Protein AF-A0A1W9VIB9-F1 (afdb_monomer)

pLDDT: mean 82.45, std 10.46, range [34.62, 96.75]

Sequence (176 aa):
MSKVLTKVLDSNDPYEPTESPFGKCRIILFGSSFLGESAIKFFNFLSKDIDVHHFILTPSKIYAGEEEVKPLSILNNFSGLINGFTAISRENDFQKTRESFFTEIKGNTLLSSIQRGIRDNSFTDDKNPELQSFSFTDNSLKICRVTGGWREIEVLKDKILALLDGDPTLKLTDGS

Nearest PDB structures (foldseek):
  8b1u-assembly1_C  TM=7.762E-01  e=6.982E-04  Escherichia coli
  7mr4-assembly1_C  TM=7.069E-01  e=5.898E-03  Escherichia coli K-12
  7m7g-assembly1_B  TM=3.111E-01  e=5.713E+00  Saccharopolyspora erythraea
  7m7h-assembly1_B  TM=3.122E-01  e=5.713E+00  Saccharopolyspora erythraea

Secondary structure (DSSP, 8-state):
--HHHHHHHHH-----TTTSTT-S-EEEEES-S---HHHHHHHHHHTTTSEEEEE---SSGGGSSSS--PPPHHHHHH-HHHHHHHHHHHHTT--SS---------SSSHHHHHHHHHHTT-----S--------TT--SS-----SSHHHHHHHHHHHHHHHHHH-TT--GGGG-

Mean predicted aligned error: 9.16 Å

Solvent-accessible surface area (backbone atoms only — not comparable to full-atom values): 11306 Å² total; per-residue (Å²): 133,59,74,65,57,53,52,56,66,71,61,72,70,79,72,54,42,89,80,40,95,71,37,84,55,72,48,78,47,72,72,53,53,62,60,59,67,71,54,50,53,50,52,50,60,46,45,77,68,33,54,66,47,77,48,68,69,68,78,32,58,62,70,67,55,92,60,94,62,83,60,38,60,71,48,55,76,72,36,64,58,49,52,53,31,53,52,50,48,58,78,62,67,69,59,95,76,82,86,79,88,79,82,84,78,70,76,89,40,69,44,35,50,52,52,45,31,49,28,68,60,62,47,67,89,61,96,73,66,82,78,80,85,68,64,92,81,58,73,75,65,82,91,84,86,69,79,54,72,69,51,42,52,54,54,50,50,56,51,51,51,54,49,45,75,71,34,87,85,62,55,90,69,77,81,111

Structure (mmCIF, N/CA/C/O backbone):
data_AF-A0A1W9VIB9-F1
#
_entry.id   AF-A0A1W9VIB9-F1
#
loop_
_atom_site.group_PDB
_atom_site.id
_atom_site.type_symbol
_atom_site.label_atom_id
_atom_site.label_alt_id
_atom_site.label_comp_id
_atom_site.label_asym_id
_atom_site.label_entity_id
_atom_site.label_seq_id
_atom_site.pdbx_PDB_ins_code
_atom_site.Cartn_x
_atom_site.Cartn_y
_atom_site.Cartn_z
_atom_site.occupancy
_atom_site.B_iso_or_equiv
_atom_site.auth_seq_id
_atom_site.auth_comp_id
_atom_site.auth_asym_id
_atom_site.auth_atom_id
_atom_site.pdbx_PDB_model_num
ATOM 1 N N . MET A 1 1 ? -15.598 21.422 15.334 1.00 52.88 1 MET A N 1
ATOM 2 C CA . MET A 1 1 ? -16.243 20.203 15.874 1.00 52.88 1 MET A CA 1
ATOM 3 C C . MET A 1 1 ? -17.643 20.087 15.276 1.00 52.88 1 MET A C 1
ATOM 5 O O . MET A 1 1 ? -18.314 21.108 15.179 1.00 52.88 1 MET A O 1
ATOM 9 N N . SER A 1 2 ? -18.058 18.911 14.790 1.00 68.69 2 SER A N 1
ATOM 10 C CA . SER A 1 2 ? -19.385 18.728 14.169 1.00 68.69 2 SER A CA 1
ATOM 11 C C . SER A 1 2 ? -20.498 18.807 15.222 1.00 68.69 2 SER A C 1
ATOM 13 O O . SER A 1 2 ? -20.405 18.135 16.244 1.00 68.69 2 SER A O 1
ATOM 15 N N . LYS A 1 3 ? -21.571 19.570 14.955 1.00 74.00 3 LYS A N 1
ATOM 16 C CA . LYS A 1 3 ? -22.745 19.689 15.851 1.00 74.00 3 LYS A CA 1
ATOM 17 C C . LYS A 1 3 ? -23.412 18.340 16.146 1.00 74.00 3 LYS A C 1
ATOM 19 O O . LYS A 1 3 ? -24.036 18.186 17.189 1.00 74.00 3 LYS A O 1
ATOM 24 N N . VAL A 1 4 ? -23.292 17.385 15.222 1.00 70.25 4 VAL A N 1
ATOM 25 C CA . VAL A 1 4 ? -23.827 16.026 15.382 1.00 70.25 4 VAL A CA 1
ATOM 26 C C . VAL A 1 4 ? -23.012 15.251 16.413 1.00 70.25 4 VAL A C 1
ATOM 28 O O . VAL A 1 4 ? -23.596 14.677 17.320 1.00 70.25 4 VAL A O 1
ATOM 31 N N . LEU A 1 5 ? -21.676 15.307 16.331 1.00 62.78 5 LEU A N 1
ATOM 32 C CA . LEU A 1 5 ? -20.790 14.654 17.302 1.00 62.78 5 LEU A CA 1
ATOM 33 C C . LEU A 1 5 ? -21.048 15.159 18.719 1.00 62.78 5 LEU A C 1
ATOM 35 O O . LEU A 1 5 ? -21.144 14.355 19.632 1.00 62.78 5 LEU A O 1
ATOM 39 N N . THR A 1 6 ? -21.176 16.476 18.893 1.00 72.06 6 THR A N 1
ATOM 40 C CA . THR A 1 6 ? -21.426 17.072 20.211 1.00 72.06 6 THR A CA 1
ATOM 41 C C . THR A 1 6 ? -22.740 16.565 20.796 1.00 72.06 6 THR A C 1
ATOM 43 O O . THR A 1 6 ? -22.744 16.041 21.897 1.00 72.06 6 THR A O 1
ATOM 46 N N . LYS A 1 7 ? -23.832 16.588 20.020 1.00 76.31 7 LYS A N 1
ATOM 47 C CA . LYS A 1 7 ? -25.128 16.063 20.477 1.00 76.31 7 LYS A CA 1
ATOM 48 C C . LYS A 1 7 ? -25.093 14.577 20.834 1.00 76.31 7 LYS A C 1
ATOM 50 O O . LYS A 1 7 ? -25.727 14.179 21.801 1.00 76.31 7 LYS A O 1
ATOM 55 N N . VAL A 1 8 ? -24.384 13.771 20.047 1.00 68.62 8 VAL A N 1
ATOM 56 C CA . VAL A 1 8 ? -24.249 12.331 20.298 1.00 68.62 8 VAL A CA 1
ATOM 57 C C . VAL A 1 8 ? -23.455 12.088 21.585 1.00 68.62 8 VAL A C 1
ATOM 59 O O . VAL A 1 8 ? -23.911 11.341 22.445 1.00 68.62 8 VAL A O 1
ATOM 62 N N . LEU A 1 9 ? -22.325 12.779 21.761 1.00 68.38 9 LEU A N 1
ATOM 63 C CA . LEU A 1 9 ? -21.511 12.692 22.977 1.00 68.38 9 LEU A CA 1
ATOM 64 C C . LEU A 1 9 ? -22.265 13.176 24.225 1.00 68.38 9 LEU A C 1
ATOM 66 O O . LEU A 1 9 ? -22.115 12.572 25.282 1.00 68.38 9 LEU A O 1
ATOM 70 N N . ASP A 1 10 ? -23.085 14.221 24.095 1.00 79.19 10 ASP A N 1
ATOM 71 C CA . ASP A 1 10 ? -23.865 14.790 25.200 1.00 79.19 10 ASP A CA 1
ATOM 72 C C . ASP A 1 10 ? -25.063 13.912 25.599 1.00 79.19 10 ASP A C 1
ATOM 74 O O . ASP A 1 10 ? -25.479 13.942 26.754 1.00 79.19 10 ASP A O 1
ATOM 78 N N . SER A 1 11 ? -25.633 13.150 24.656 1.00 77.38 11 SER A N 1
ATOM 79 C CA . SER A 1 11 ? -26.817 12.317 24.920 1.00 77.38 11 SER A CA 1
ATOM 80 C C . SER A 1 11 ? -26.521 11.142 25.849 1.00 77.38 11 SER A C 1
ATOM 82 O O . SER A 1 11 ? -27.324 10.839 26.722 1.00 77.38 11 SER A O 1
ATOM 84 N N . ASN A 1 12 ? -25.352 10.507 25.695 1.00 68.50 12 ASN A N 1
ATOM 85 C CA . ASN A 1 12 ? -24.957 9.296 26.421 1.00 68.50 12 ASN A CA 1
ATOM 86 C C . ASN A 1 12 ? -26.012 8.162 26.399 1.00 68.50 12 ASN A C 1
ATOM 88 O O . ASN A 1 12 ? -25.977 7.273 27.250 1.00 68.50 12 ASN A O 1
ATOM 92 N N . ASP A 1 13 ? -26.935 8.197 25.435 1.00 74.56 13 ASP A N 1
ATOM 93 C CA . ASP A 1 13 ? -27.983 7.198 25.267 1.00 74.56 13 ASP A CA 1
ATOM 94 C C . ASP A 1 13 ? -27.379 5.942 24.612 1.00 74.56 13 ASP A C 1
ATOM 96 O O . ASP A 1 13 ? -26.742 6.062 23.558 1.00 74.56 13 ASP A O 1
ATOM 100 N N . PRO A 1 14 ? -27.548 4.743 25.200 1.00 68.88 14 PRO A N 1
ATOM 101 C CA . PRO A 1 14 ? -27.085 3.507 24.583 1.00 68.88 14 PRO A CA 1
ATOM 102 C C . PRO A 1 14 ? -27.909 3.199 23.329 1.00 68.88 14 PRO A C 1
ATOM 104 O O . PRO A 1 14 ? -29.126 3.397 23.294 1.00 68.88 14 PRO A O 1
ATOM 107 N N . TYR A 1 15 ? -27.258 2.689 22.286 1.00 70.69 15 TYR A N 1
ATOM 108 C CA . TYR A 1 15 ? -27.976 2.229 21.100 1.00 70.69 15 TYR A CA 1
ATOM 109 C C . TYR A 1 15 ? -28.659 0.878 21.362 1.00 70.69 15 TYR A C 1
ATOM 111 O O . TYR A 1 15 ? -27.992 -0.145 21.491 1.00 70.69 15 TYR A O 1
ATOM 119 N N . GLU A 1 16 ? -29.995 0.869 21.375 1.00 77.00 16 GLU A N 1
ATOM 120 C CA . GLU A 1 16 ? -30.813 -0.345 21.500 1.00 77.00 16 GLU A CA 1
ATOM 121 C C . GLU A 1 16 ? -31.208 -0.896 20.112 1.00 77.00 16 GLU A C 1
ATOM 123 O O . GLU A 1 16 ? -32.056 -0.315 19.418 1.00 77.00 16 GLU A O 1
ATOM 128 N N . PRO A 1 17 ? -30.643 -2.038 19.661 1.00 71.00 17 PRO A N 1
ATOM 129 C CA . PRO A 1 17 ? -30.867 -2.553 18.307 1.00 71.00 17 PRO A CA 1
ATOM 130 C C . PRO A 1 17 ? -32.325 -2.927 18.021 1.00 71.00 17 PRO A C 1
ATOM 132 O O . PRO A 1 17 ? -32.736 -2.959 16.866 1.00 71.00 17 PRO A O 1
ATOM 135 N N . THR A 1 18 ? -33.101 -3.248 19.058 1.00 75.75 18 THR A N 1
ATOM 136 C CA . THR A 1 18 ? -34.519 -3.626 18.955 1.00 75.75 18 THR A CA 1
ATOM 137 C C . THR A 1 18 ? -35.442 -2.438 18.713 1.00 75.75 18 THR A C 1
ATOM 139 O O . THR A 1 18 ? -36.528 -2.622 18.171 1.00 75.75 18 THR A O 1
ATOM 142 N N . GLU A 1 19 ? -35.020 -1.235 19.101 1.00 75.94 19 GLU A N 1
ATOM 143 C CA . GLU A 1 19 ? -35.792 0.004 18.944 1.00 75.94 19 GLU A CA 1
ATOM 144 C C . GLU A 1 19 ? -35.330 0.814 17.725 1.00 75.94 19 GLU A C 1
ATOM 146 O O . GLU A 1 19 ? -36.039 1.693 17.232 1.00 75.94 19 GLU A O 1
ATOM 151 N N . SER A 1 20 ? -34.147 0.494 17.194 1.00 72.12 20 SER A N 1
ATOM 152 C CA . SER A 1 20 ? -33.621 1.126 15.995 1.00 72.12 20 SER A CA 1
ATOM 153 C C . SER A 1 20 ? -34.299 0.599 14.723 1.00 72.12 20 SER A C 1
ATOM 155 O O . SER A 1 20 ? -34.329 -0.614 14.502 1.00 72.12 20 SER A O 1
ATOM 157 N N . PRO A 1 21 ? -34.716 1.477 13.788 1.00 70.38 21 PRO A N 1
ATOM 158 C CA . PRO A 1 21 ? -35.198 1.049 12.471 1.00 70.38 21 PRO A CA 1
ATOM 159 C C . PRO A 1 21 ? -34.118 0.334 11.639 1.00 70.38 21 PRO A C 1
ATOM 161 O O . PRO A 1 21 ? -34.435 -0.283 10.625 1.00 70.38 21 PRO A O 1
ATOM 164 N N . PHE A 1 22 ? -32.848 0.416 12.052 1.00 65.69 22 PHE A N 1
ATOM 165 C CA . PHE A 1 22 ? -31.713 -0.214 11.380 1.00 65.69 22 PHE A CA 1
ATOM 166 C C . PHE A 1 22 ? -31.323 -1.580 11.973 1.00 65.69 22 PHE A C 1
ATOM 168 O O . PHE A 1 22 ? -30.481 -2.265 11.394 1.00 65.69 22 PHE A O 1
ATOM 175 N N . GLY A 1 23 ? -31.936 -2.011 13.083 1.00 74.31 23 GLY A N 1
ATOM 176 C CA . GLY A 1 23 ? -31.645 -3.305 13.705 1.00 74.31 23 GLY A CA 1
ATOM 177 C C . GLY A 1 23 ? -30.193 -3.444 14.182 1.00 74.31 23 GLY A C 1
ATOM 178 O O . GLY A 1 23 ? -29.566 -2.487 14.618 1.00 74.31 23 GLY A O 1
ATOM 179 N N . LYS A 1 24 ? -29.611 -4.648 14.092 1.00 76.81 24 LYS A N 1
ATOM 180 C CA . LYS A 1 24 ? -28.169 -4.832 14.332 1.00 76.81 24 LYS A CA 1
ATOM 181 C C . LYS A 1 24 ? -27.371 -4.214 13.183 1.00 76.81 24 LYS A C 1
ATOM 183 O O . L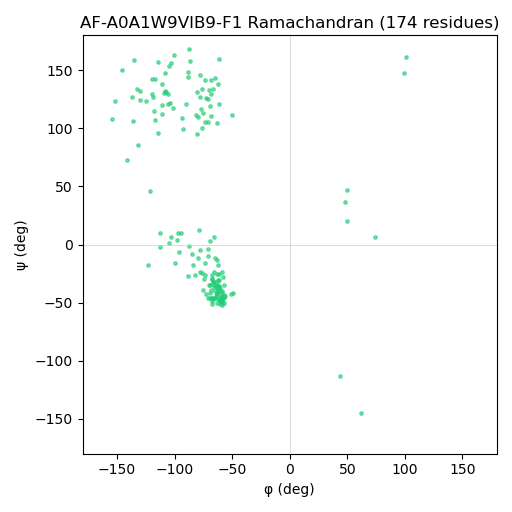YS A 1 24 ? -27.297 -4.791 12.099 1.00 76.81 24 LYS A O 1
ATOM 188 N N . CYS A 1 25 ? -26.755 -3.066 13.437 1.00 81.38 25 CYS A N 1
ATOM 189 C CA . CYS A 1 25 ? -25.903 -2.379 12.476 1.00 81.38 25 CYS A CA 1
ATOM 190 C C . CYS A 1 25 ? -24.446 -2.871 12.570 1.00 81.38 25 CYS A C 1
ATOM 192 O O . CYS A 1 25 ? -23.948 -3.167 13.657 1.00 81.38 25 CYS A O 1
ATOM 194 N N . ARG A 1 26 ? -23.759 -2.942 11.425 1.00 88.25 26 ARG A N 1
ATOM 195 C CA . ARG A 1 26 ? -22.307 -3.141 11.327 1.00 88.25 26 ARG A CA 1
ATOM 196 C C . ARG A 1 26 ? -21.741 -2.091 10.385 1.00 88.25 26 ARG A C 1
ATOM 198 O O . ARG A 1 26 ? -22.245 -1.923 9.276 1.00 88.25 26 ARG A O 1
ATOM 205 N N . ILE A 1 27 ? -20.669 -1.431 10.800 1.00 88.94 27 ILE A N 1
ATOM 206 C CA . ILE A 1 27 ? -19.947 -0.456 9.984 1.00 88.94 27 ILE A CA 1
ATOM 207 C C . ILE A 1 27 ? -18.626 -1.081 9.555 1.00 88.94 27 ILE A C 1
ATOM 209 O O . ILE A 1 27 ? -17.894 -1.619 10.381 1.00 88.94 27 ILE A O 1
ATOM 213 N N . ILE A 1 28 ? -18.317 -1.004 8.261 1.00 89.94 28 ILE A N 1
ATOM 214 C CA . ILE A 1 28 ? -17.041 -1.467 7.720 1.00 89.94 28 ILE A CA 1
ATOM 215 C C . ILE A 1 28 ? -16.374 -0.322 6.962 1.00 89.94 28 ILE A C 1
ATOM 217 O O . ILE A 1 28 ? -16.950 0.233 6.028 1.00 89.94 28 ILE A O 1
ATOM 221 N N . LEU A 1 29 ? -15.153 0.020 7.365 1.00 87.62 29 LEU A N 1
ATOM 222 C CA . LEU A 1 29 ? -14.341 1.077 6.772 1.00 87.62 29 LEU A CA 1
ATOM 223 C C . LEU A 1 29 ? -13.149 0.444 6.046 1.00 87.62 29 LEU A C 1
ATOM 225 O O . LEU A 1 29 ? -12.333 -0.219 6.681 1.00 87.62 29 LEU A O 1
ATOM 229 N N . PHE A 1 30 ? -13.028 0.666 4.735 1.00 86.19 30 PHE A N 1
ATOM 230 C CA . PHE A 1 30 ? -11.905 0.191 3.918 1.00 86.19 30 PHE A CA 1
ATOM 231 C C . PHE A 1 30 ? -11.109 1.354 3.328 1.00 86.19 30 PHE A C 1
ATOM 233 O O . PHE A 1 30 ? -11.681 2.348 2.886 1.00 86.19 30 PHE A O 1
ATOM 240 N N . GLY A 1 31 ? -9.784 1.200 3.260 1.00 71.12 31 GLY A N 1
ATOM 241 C CA . GLY A 1 31 ? -8.925 2.035 2.411 1.00 71.12 31 GLY A CA 1
ATOM 242 C C . GLY A 1 31 ? -8.694 3.465 2.903 1.00 71.12 31 GLY A C 1
ATOM 243 O O . GLY A 1 31 ? -8.052 4.253 2.214 1.00 71.12 31 GLY A O 1
ATOM 244 N N . SER A 1 32 ? -9.161 3.822 4.098 1.00 69.94 32 SER A N 1
ATOM 245 C CA . SER A 1 32 ? -8.842 5.115 4.694 1.00 69.94 32 SER A CA 1
ATOM 246 C C . SER A 1 32 ? -7.448 5.046 5.327 1.00 69.94 32 SER A C 1
ATOM 248 O O . SER A 1 32 ? -7.291 4.626 6.474 1.00 69.94 32 SER A O 1
ATOM 250 N N . SER A 1 33 ? -6.427 5.473 4.589 1.00 65.06 33 SER A N 1
ATOM 251 C CA . SER A 1 33 ? -5.087 5.742 5.137 1.00 65.06 33 SER A CA 1
ATOM 252 C C . SER A 1 33 ? -5.053 6.997 6.023 1.00 65.06 33 SER A C 1
ATOM 254 O O . SER A 1 33 ? -4.029 7.305 6.628 1.00 65.06 33 SER A O 1
ATOM 256 N N . PHE A 1 34 ? -6.183 7.709 6.115 1.00 70.38 34 PHE A N 1
ATOM 257 C CA . PHE A 1 34 ? -6.404 8.831 7.010 1.00 70.38 34 PHE A CA 1
ATOM 258 C C . PHE A 1 34 ? -7.893 8.953 7.368 1.00 70.38 34 PHE A C 1
ATOM 260 O O . PHE A 1 34 ? -8.747 9.116 6.497 1.00 70.38 34 PHE A O 1
ATOM 267 N N . LEU A 1 35 ? -8.196 8.924 8.662 1.00 75.38 35 LEU A N 1
ATOM 268 C CA . LEU A 1 35 ? -9.400 9.508 9.245 1.00 75.38 35 LEU A CA 1
ATOM 269 C C . LEU A 1 35 ? -8.916 10.575 10.220 1.00 75.38 35 LEU A C 1
ATOM 271 O O . LEU A 1 35 ? -8.072 10.298 11.068 1.00 75.38 35 LEU A O 1
ATOM 275 N N . GLY A 1 36 ? -9.414 11.803 10.089 1.00 78.56 36 GLY A N 1
ATOM 276 C CA . GLY A 1 36 ? -9.079 12.852 11.049 1.00 78.56 36 GLY A CA 1
ATOM 277 C C . GLY A 1 36 ? -9.542 12.479 12.461 1.00 78.56 36 GLY A C 1
ATOM 278 O O . GLY A 1 36 ? -10.470 11.688 12.636 1.00 78.56 36 GLY A O 1
ATOM 279 N N . GLU A 1 37 ? -8.949 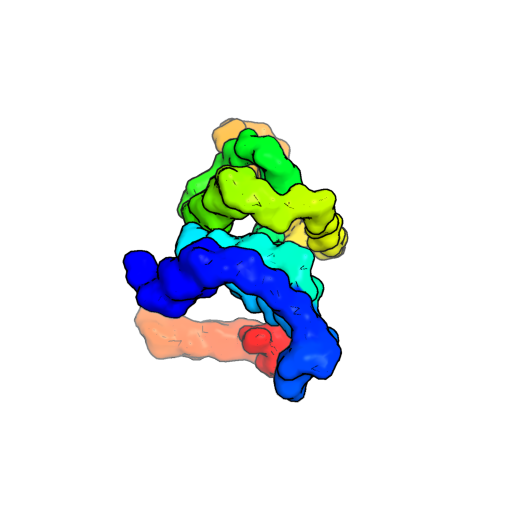13.109 13.472 1.00 81.62 37 GLU A N 1
ATOM 280 C CA . GLU A 1 37 ? -9.217 12.842 14.894 1.00 81.62 37 GLU A CA 1
ATOM 281 C C . GLU A 1 37 ? -10.712 12.826 15.250 1.00 81.62 37 GLU A C 1
ATOM 283 O O . GLU A 1 37 ? -11.184 11.939 15.956 1.00 81.62 37 GLU A O 1
ATOM 288 N N . SER A 1 38 ? -11.494 13.763 14.705 1.00 83.62 38 SER A N 1
ATOM 289 C CA . SER A 1 38 ? -12.944 13.814 14.949 1.00 83.62 38 SER A CA 1
ATOM 290 C C . SER A 1 38 ? -13.683 12.572 14.441 1.00 83.62 38 SER A C 1
ATOM 292 O O . SER A 1 38 ? -14.637 12.130 15.076 1.00 83.62 38 SER A O 1
ATOM 294 N N . ALA A 1 39 ? -13.263 12.017 13.303 1.00 84.12 39 ALA A N 1
ATOM 295 C CA . ALA A 1 39 ? -13.888 10.831 12.734 1.00 84.12 39 ALA A CA 1
ATOM 296 C C . ALA A 1 39 ? -13.486 9.570 13.510 1.00 84.12 39 ALA A C 1
ATOM 298 O O . ALA A 1 39 ? -14.344 8.741 13.795 1.00 84.12 39 ALA A O 1
ATOM 299 N N . ILE A 1 40 ? -12.220 9.471 13.932 1.00 83.38 40 ILE A N 1
ATOM 300 C CA . ILE A 1 40 ? -11.753 8.385 14.807 1.00 83.38 40 ILE A CA 1
ATOM 301 C C . ILE A 1 40 ? -12.548 8.387 16.117 1.00 83.38 40 ILE A C 1
ATOM 303 O O . ILE A 1 40 ? -13.120 7.366 16.483 1.00 83.38 40 ILE A O 1
ATOM 307 N N . LYS A 1 41 ? -12.681 9.542 16.783 1.00 84.00 41 LYS A N 1
ATOM 308 C CA . LYS A 1 41 ? -13.478 9.666 18.018 1.00 84.00 41 LYS A CA 1
ATOM 309 C C . LYS A 1 41 ? -14.937 9.268 17.820 1.00 84.00 41 LYS A C 1
ATOM 311 O O . LYS A 1 41 ? -15.512 8.605 18.675 1.00 84.00 41 LYS A O 1
ATOM 316 N N . PHE A 1 42 ? -15.528 9.650 16.691 1.00 85.38 42 PHE A N 1
ATOM 317 C CA . PHE A 1 42 ? -16.901 9.280 16.363 1.00 85.38 42 PHE A CA 1
ATOM 318 C C . PHE A 1 42 ? -17.075 7.770 16.213 1.00 85.38 42 PHE A C 1
ATOM 320 O O . PHE A 1 42 ? -17.956 7.195 16.844 1.00 85.38 42 PHE A O 1
ATOM 327 N N . PHE A 1 43 ? -16.220 7.115 15.428 1.00 86.88 43 PHE A N 1
ATOM 328 C CA . PHE A 1 43 ? -16.301 5.667 15.256 1.00 86.88 43 PHE A CA 1
ATOM 329 C C . PHE A 1 43 ? -15.945 4.905 16.537 1.00 86.88 43 PHE A C 1
ATOM 331 O O . PHE A 1 43 ? -16.521 3.849 16.774 1.00 86.88 43 PHE A O 1
ATOM 338 N N . ASN A 1 44 ? -15.085 5.463 17.396 1.00 84.00 44 ASN A N 1
ATOM 339 C CA . ASN A 1 44 ? -14.789 4.888 18.708 1.00 84.00 44 ASN A CA 1
ATOM 340 C C . ASN A 1 44 ? -15.979 4.993 19.662 1.00 84.00 44 ASN A C 1
ATOM 342 O O . ASN A 1 44 ? -16.203 4.144 20.513 1.00 84.00 44 ASN A O 1
ATOM 346 N N . PHE A 1 45 ? -16.744 6.076 19.547 1.00 84.00 45 PHE A N 1
ATOM 347 C CA . PHE A 1 45 ? -17.969 6.218 20.313 1.00 84.00 45 PHE A CA 1
ATOM 348 C C . PHE A 1 45 ? -19.011 5.197 19.846 1.00 84.00 45 PHE A C 1
ATOM 350 O O . PHE A 1 45 ? -19.590 4.503 20.674 1.00 84.00 45 PHE A O 1
ATOM 357 N N . LEU A 1 46 ? -19.193 5.057 18.528 1.00 84.81 46 LEU A N 1
ATOM 358 C CA . LEU A 1 46 ? -20.128 4.085 17.958 1.00 84.81 46 LEU A CA 1
ATOM 359 C C . LEU A 1 46 ? -19.744 2.632 18.255 1.00 84.81 46 LEU A C 1
ATOM 361 O O . LEU A 1 46 ? -20.637 1.805 18.408 1.00 84.81 46 LEU A O 1
ATOM 365 N N . SER A 1 47 ? -18.450 2.312 18.359 1.00 86.00 47 SER A N 1
ATOM 366 C CA . SER A 1 47 ? -17.982 0.939 18.593 1.00 86.00 47 SER A CA 1
ATOM 367 C C . SER A 1 47 ? -18.395 0.357 19.950 1.00 86.00 47 SER A C 1
ATOM 369 O O . SER A 1 47 ? -18.264 -0.848 20.164 1.00 86.00 47 SER A O 1
ATOM 371 N N . LYS A 1 48 ? -18.911 1.189 20.867 1.00 82.94 48 LYS A N 1
ATOM 372 C CA . LYS A 1 48 ? -19.471 0.741 22.149 1.00 82.94 48 LYS A CA 1
ATOM 373 C C . LYS A 1 48 ? -20.728 -0.106 21.974 1.00 82.94 48 LYS A C 1
ATOM 375 O O . LYS A 1 48 ? -20.891 -1.080 22.703 1.00 82.94 48 LYS A O 1
ATOM 380 N N . ASP A 1 49 ? -21.551 0.241 20.987 1.00 82.75 49 ASP A N 1
ATOM 381 C CA . ASP A 1 49 ? -22.864 -0.376 20.786 1.00 82.75 49 ASP A CA 1
ATOM 382 C C . ASP A 1 49 ? -23.035 -0.999 19.387 1.00 82.75 49 ASP A C 1
ATOM 384 O O . ASP A 1 49 ? -23.933 -1.812 19.159 1.00 82.75 49 ASP A O 1
ATOM 388 N N . ILE A 1 50 ? -22.180 -0.625 18.430 1.00 85.88 50 ILE A N 1
ATOM 389 C CA . ILE A 1 50 ? -22.217 -1.065 17.031 1.00 85.88 50 ILE A CA 1
ATOM 390 C C . ILE A 1 50 ? -20.911 -1.780 16.691 1.00 85.88 50 ILE A C 1
ATOM 392 O O . ILE A 1 50 ? -19.827 -1.369 17.092 1.00 85.88 50 ILE A O 1
ATOM 396 N N . ASP A 1 51 ? -20.999 -2.835 15.887 1.00 87.00 51 ASP A N 1
ATOM 397 C CA . ASP A 1 51 ? -19.824 -3.552 15.400 1.00 87.00 51 ASP A CA 1
ATOM 398 C C . ASP A 1 51 ? -19.108 -2.719 14.317 1.00 87.00 51 ASP A C 1
ATOM 400 O O . ASP A 1 51 ? -19.607 -2.588 13.193 1.00 87.00 51 ASP A O 1
ATOM 404 N N . VAL A 1 52 ? -17.969 -2.107 14.656 1.00 88.12 52 VAL A N 1
ATOM 405 C CA . VAL A 1 52 ? -17.196 -1.235 13.755 1.00 88.12 52 VAL A CA 1
ATOM 406 C C . VAL A 1 52 ? -15.878 -1.907 13.374 1.00 88.12 52 VAL A C 1
ATOM 408 O O . VAL A 1 52 ? -14.972 -2.038 14.192 1.00 88.12 52 VAL A O 1
ATOM 411 N N . HIS A 1 53 ? -15.746 -2.275 12.099 1.00 88.19 53 HIS A N 1
ATOM 412 C CA . HIS A 1 53 ? -14.539 -2.876 11.528 1.00 88.19 53 HIS A CA 1
ATOM 413 C C . HIS A 1 53 ? -13.780 -1.851 10.701 1.00 88.19 53 HIS A C 1
ATOM 415 O O . HIS A 1 53 ? -14.310 -1.320 9.722 1.00 88.19 53 HIS A O 1
ATOM 421 N N . HIS A 1 54 ? -12.521 -1.598 11.050 1.00 86.25 54 HIS A N 1
ATOM 422 C CA . HIS A 1 54 ? -11.678 -0.656 10.324 1.00 86.25 54 HIS A CA 1
ATOM 423 C C . HIS A 1 54 ? -10.466 -1.347 9.699 1.00 86.25 54 HIS A C 1
ATOM 425 O O . HIS A 1 54 ? -9.513 -1.714 10.380 1.00 86.25 54 HIS A O 1
ATOM 431 N N . PHE A 1 55 ? -10.493 -1.489 8.376 1.00 86.69 55 PHE A N 1
ATOM 432 C CA . PHE A 1 55 ? -9.420 -2.076 7.584 1.00 86.69 55 PHE A CA 1
ATOM 433 C C . PHE A 1 55 ? -8.461 -0.991 7.094 1.00 86.69 55 PHE A C 1
ATOM 435 O O . PHE A 1 55 ? -8.704 -0.299 6.098 1.00 86.69 55 PHE A O 1
ATOM 442 N N . ILE A 1 56 ? -7.350 -0.857 7.813 1.00 84.06 56 ILE A N 1
ATOM 443 C CA . ILE A 1 56 ? -6.287 0.099 7.506 1.00 84.06 56 ILE A CA 1
ATOM 444 C C . ILE A 1 56 ? -5.269 -0.567 6.581 1.00 84.06 56 ILE A C 1
ATOM 446 O O . ILE A 1 56 ? -4.639 -1.561 6.942 1.00 84.06 56 ILE A O 1
ATOM 450 N N . LEU A 1 57 ? -5.069 0.014 5.400 1.00 87.00 57 LEU A N 1
ATOM 451 C CA . LEU A 1 57 ? -3.991 -0.389 4.503 1.00 87.00 57 LEU A CA 1
ATOM 452 C C . LEU A 1 57 ? -2.697 0.286 4.954 1.00 87.00 57 LEU A C 1
ATOM 454 O O . LEU A 1 57 ? -2.552 1.504 4.855 1.00 87.00 57 LEU A O 1
ATOM 458 N N . THR A 1 58 ? -1.761 -0.514 5.457 1.00 87.38 58 THR A N 1
ATOM 459 C CA . THR A 1 58 ? -0.431 -0.052 5.855 1.00 87.38 58 THR A CA 1
ATOM 460 C C . THR A 1 58 ? 0.637 -0.598 4.903 1.00 87.38 58 THR A C 1
ATOM 462 O O . THR A 1 58 ? 0.598 -1.781 4.558 1.00 87.38 58 THR A O 1
ATOM 465 N N . PRO A 1 59 ? 1.626 0.222 4.501 1.00 89.25 59 PRO A N 1
ATOM 466 C CA . PRO A 1 59 ? 2.728 -0.237 3.661 1.00 89.25 59 PRO A CA 1
ATOM 467 C C . PRO A 1 59 ? 3.743 -1.105 4.421 1.00 89.25 59 PRO A C 1
ATOM 469 O O . PRO A 1 59 ? 4.565 -1.764 3.791 1.00 89.25 59 PRO A O 1
ATOM 472 N N . SER A 1 60 ? 3.734 -1.086 5.760 1.00 90.81 60 SER A N 1
ATOM 473 C CA . SER A 1 60 ? 4.798 -1.680 6.574 1.00 90.81 60 SER A CA 1
ATOM 474 C C . SER A 1 60 ? 4.304 -2.292 7.882 1.00 90.81 60 SER A C 1
ATOM 476 O O . SER A 1 60 ? 3.334 -1.827 8.490 1.00 90.81 60 SER A O 1
ATOM 478 N N . LYS A 1 61 ? 5.014 -3.330 8.334 1.00 90.00 61 LYS A N 1
ATOM 479 C CA . LYS A 1 61 ? 4.769 -4.031 9.601 1.00 90.00 61 LYS A CA 1
ATOM 480 C C . LYS A 1 61 ? 5.023 -3.158 10.816 1.00 90.00 61 LYS A C 1
ATOM 482 O O . LYS A 1 61 ? 4.423 -3.397 11.855 1.00 90.00 61 LYS A O 1
ATOM 487 N N . ILE A 1 62 ? 5.842 -2.118 10.688 1.00 88.69 62 ILE A N 1
ATOM 488 C CA . ILE A 1 62 ? 6.134 -1.207 11.803 1.00 88.69 62 ILE A CA 1
ATOM 489 C C . ILE A 1 62 ? 4.885 -0.493 12.326 1.00 88.69 62 ILE A C 1
ATOM 491 O O . ILE A 1 62 ? 4.820 -0.123 13.491 1.00 88.69 62 ILE A O 1
ATOM 495 N N . TYR A 1 63 ? 3.863 -0.346 11.480 1.00 86.31 63 TYR A N 1
ATOM 496 C CA . TYR A 1 63 ? 2.598 0.271 11.859 1.00 86.31 63 TYR A CA 1
ATOM 497 C C . TYR A 1 63 ? 1.622 -0.703 12.507 1.00 86.31 63 TYR A C 1
ATOM 499 O O . TYR A 1 63 ? 0.581 -0.253 12.973 1.00 86.31 63 TYR A O 1
ATOM 507 N N . ALA A 1 64 ? 1.913 -2.006 12.522 1.00 82.38 64 ALA A N 1
ATOM 508 C CA . ALA A 1 64 ? 1.049 -3.031 13.107 1.00 82.38 64 ALA A CA 1
ATOM 509 C C . ALA A 1 64 ? 0.935 -2.895 14.629 1.00 82.38 64 ALA A C 1
ATOM 511 O O . ALA A 1 64 ? -0.105 -3.209 15.198 1.00 82.38 64 ALA A O 1
ATOM 512 N N . GLY A 1 65 ? 2.001 -2.417 15.274 1.00 73.00 65 GLY A N 1
ATOM 513 C CA . GLY A 1 65 ? 2.098 -2.325 16.724 1.00 73.00 65 GLY A CA 1
ATOM 514 C C . GLY A 1 65 ? 1.538 -1.036 17.325 1.00 73.00 65 GLY A C 1
ATOM 515 O O . GLY A 1 65 ? 1.266 -0.036 16.644 1.00 73.00 65 GLY A O 1
ATOM 5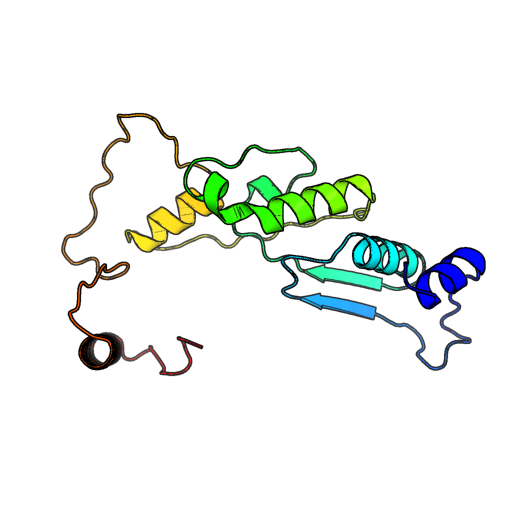16 N N . GLU A 1 66 ? 1.407 -1.081 18.646 1.00 67.12 66 GLU A N 1
ATOM 517 C CA . GLU A 1 66 ? 1.079 0.058 19.507 1.00 67.12 66 GLU A CA 1
ATOM 518 C C . GLU A 1 66 ? 2.294 0.961 19.748 1.00 67.12 66 GLU A C 1
ATOM 520 O O . GLU A 1 66 ? 2.138 2.157 19.972 1.00 67.12 66 GLU A O 1
ATOM 525 N N . GLU A 1 67 ? 3.507 0.422 19.619 1.00 71.81 67 GLU A N 1
ATOM 526 C CA . GLU A 1 67 ? 4.736 1.177 19.843 1.00 71.81 67 GLU A CA 1
ATOM 527 C C . GLU A 1 67 ? 5.037 2.154 18.706 1.00 71.81 67 GLU A C 1
ATOM 529 O O . GLU A 1 67 ? 4.855 1.867 17.516 1.00 71.81 67 GLU A O 1
ATOM 534 N N . GLU A 1 68 ? 5.532 3.333 19.069 1.00 72.12 68 GLU A N 1
ATOM 535 C CA . GLU A 1 68 ? 6.054 4.286 18.104 1.00 72.12 68 GLU A CA 1
ATOM 536 C C . GLU A 1 68 ? 7.345 3.749 17.488 1.00 72.12 68 GLU A C 1
ATOM 538 O O . GLU A 1 68 ? 8.381 3.649 18.140 1.00 72.12 68 GLU A O 1
ATOM 543 N N . VAL A 1 69 ? 7.276 3.394 16.206 1.00 72.38 69 VAL A N 1
ATOM 544 C CA . VAL A 1 69 ? 8.433 2.914 15.456 1.00 72.38 69 VAL A CA 1
ATOM 545 C C . VAL A 1 69 ? 8.859 3.987 14.474 1.00 72.38 69 VAL A C 1
ATOM 547 O O . VAL A 1 69 ? 8.043 4.528 13.726 1.00 72.38 69 VAL A O 1
ATOM 550 N N . LYS A 1 70 ? 10.161 4.270 14.455 1.00 82.19 70 LYS A N 1
ATOM 551 C CA . LYS A 1 70 ? 10.741 5.246 13.542 1.00 82.19 70 LYS A CA 1
ATOM 552 C C . LYS A 1 70 ? 10.856 4.642 12.133 1.00 82.19 70 LYS A C 1
ATOM 554 O O . LYS A 1 70 ? 11.606 3.676 11.953 1.00 82.19 70 LYS A O 1
ATOM 559 N N . PRO A 1 71 ? 10.150 5.185 11.128 1.00 86.75 71 PRO A N 1
ATOM 560 C CA . PRO A 1 71 ? 10.330 4.749 9.752 1.00 86.75 71 PRO A CA 1
ATOM 561 C C . PRO A 1 71 ? 11.748 5.087 9.271 1.00 86.75 71 PRO A C 1
ATOM 563 O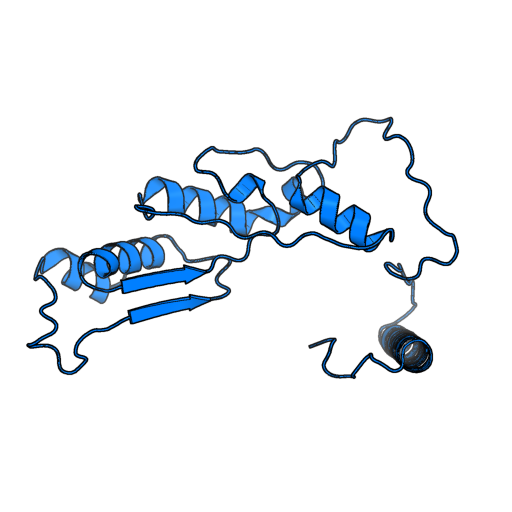 O . PRO A 1 71 ? 12.300 6.131 9.622 1.00 86.75 71 PRO A O 1
ATOM 566 N N . LEU A 1 72 ? 12.338 4.211 8.460 1.00 86.38 72 LEU A N 1
ATOM 567 C CA . LEU A 1 72 ? 13.663 4.410 7.871 1.00 86.38 72 LEU A CA 1
ATOM 568 C C . LEU A 1 72 ? 13.565 4.814 6.392 1.00 86.38 72 LEU A C 1
ATOM 570 O O . LEU A 1 72 ? 12.577 4.513 5.716 1.00 86.38 72 LEU A O 1
ATOM 574 N N . SER A 1 73 ? 14.608 5.487 5.891 1.00 83.88 73 SER A N 1
ATOM 575 C CA . SER A 1 73 ? 14.848 5.778 4.469 1.00 83.88 73 SER A CA 1
ATOM 576 C C . SER A 1 73 ? 13.592 6.242 3.699 1.00 83.88 73 SER A C 1
ATOM 578 O O . SER A 1 73 ? 13.047 7.312 3.980 1.00 83.88 73 SER A O 1
ATOM 580 N N . ILE A 1 74 ? 13.099 5.446 2.739 1.00 85.50 74 ILE A N 1
ATOM 581 C CA . ILE A 1 74 ? 11.914 5.738 1.914 1.00 85.50 74 ILE A CA 1
ATOM 582 C C . ILE A 1 74 ? 10.679 5.981 2.785 1.00 85.50 74 ILE A C 1
ATOM 584 O O . ILE A 1 74 ? 9.960 6.957 2.576 1.00 85.50 74 ILE A O 1
ATOM 588 N N . LEU A 1 75 ? 10.428 5.137 3.789 1.00 87.94 75 LEU A N 1
ATOM 589 C CA . LEU A 1 75 ? 9.250 5.314 4.634 1.00 87.94 75 LEU A CA 1
ATOM 590 C C . LEU A 1 75 ? 9.313 6.637 5.386 1.00 87.94 75 LEU A C 1
ATOM 592 O O . LEU A 1 75 ? 8.293 7.311 5.469 1.00 87.94 75 LEU A O 1
ATOM 596 N N . ASN A 1 76 ? 10.486 7.063 5.856 1.00 87.44 76 ASN A N 1
ATOM 597 C CA . ASN A 1 76 ? 10.616 8.323 6.588 1.00 87.44 76 ASN A CA 1
ATOM 598 C C . ASN A 1 76 ? 10.114 9.532 5.776 1.00 87.44 76 ASN A C 1
ATOM 600 O O . ASN A 1 76 ? 9.500 10.438 6.330 1.00 87.44 76 ASN A O 1
ATOM 604 N N . ASN A 1 77 ? 10.303 9.510 4.455 1.00 86.31 77 ASN A N 1
ATOM 605 C CA . ASN A 1 77 ? 9.925 10.622 3.582 1.00 86.31 77 ASN A CA 1
ATOM 606 C C . ASN A 1 77 ? 8.475 10.552 3.077 1.00 86.31 77 ASN A C 1
ATOM 608 O O . ASN A 1 77 ? 7.881 11.587 2.787 1.00 86.31 77 ASN A O 1
ATOM 612 N N . PHE A 1 78 ? 7.892 9.353 2.969 1.00 86.44 78 PHE A N 1
ATOM 613 C CA . PHE A 1 78 ? 6.587 9.153 2.320 1.00 86.44 78 PHE A CA 1
ATOM 614 C C . PHE A 1 78 ? 5.459 8.721 3.273 1.00 86.44 78 PHE A C 1
ATOM 616 O O . PHE A 1 78 ? 4.312 8.599 2.848 1.00 86.44 78 PHE A O 1
ATOM 623 N N . SER A 1 79 ? 5.740 8.519 4.565 1.00 86.19 79 SER A N 1
ATOM 624 C CA . SER A 1 79 ? 4.762 7.999 5.538 1.00 86.19 79 SER A CA 1
ATOM 625 C C . SER A 1 79 ? 4.037 9.050 6.388 1.00 86.19 79 SER A C 1
ATOM 627 O O . SER A 1 79 ? 3.318 8.687 7.315 1.00 86.19 79 SER A O 1
ATOM 629 N N . GLY A 1 80 ? 4.157 10.347 6.086 1.00 85.00 80 GLY A N 1
ATOM 630 C CA . GLY A 1 80 ? 3.602 11.416 6.935 1.00 85.00 80 GLY A CA 1
ATOM 631 C C . GLY A 1 80 ? 2.121 11.239 7.313 1.00 85.00 80 GLY A C 1
ATOM 632 O O . GLY A 1 80 ? 1.761 11.399 8.478 1.00 85.00 80 GLY A O 1
ATOM 633 N N . LEU A 1 81 ? 1.274 10.838 6.356 1.00 84.25 81 LEU A N 1
ATOM 634 C CA . LEU A 1 81 ? -0.160 10.619 6.597 1.00 84.25 81 LEU A CA 1
ATOM 635 C C . LEU A 1 81 ? -0.431 9.431 7.526 1.00 84.25 81 LEU A C 1
ATOM 637 O O . LEU A 1 81 ? -1.188 9.568 8.486 1.00 84.25 81 LEU A O 1
ATOM 641 N N . ILE A 1 82 ? 0.197 8.280 7.261 1.00 85.44 82 ILE A N 1
ATOM 642 C CA . ILE A 1 82 ? -0.018 7.076 8.070 1.00 85.44 82 ILE A CA 1
ATOM 643 C C . ILE A 1 82 ? 0.592 7.241 9.466 1.00 85.44 82 ILE A C 1
ATOM 645 O O . ILE A 1 82 ? -0.020 6.809 10.436 1.00 85.44 82 ILE A O 1
ATOM 649 N N . ASN A 1 83 ? 1.721 7.947 9.599 1.00 84.69 83 ASN A N 1
ATOM 650 C CA . ASN A 1 83 ? 2.311 8.279 10.898 1.00 84.69 83 ASN A CA 1
ATOM 651 C C . ASN A 1 83 ? 1.320 9.081 11.746 1.00 84.69 83 ASN A C 1
ATOM 653 O O . ASN A 1 83 ? 0.998 8.670 12.858 1.00 84.69 83 ASN A O 1
ATOM 657 N N . GLY A 1 84 ? 0.771 10.166 11.188 1.00 83.81 84 GLY A N 1
ATOM 658 C CA . GLY A 1 84 ? -0.233 10.982 11.873 1.00 83.81 84 GLY A CA 1
ATOM 659 C C . GLY A 1 84 ? -1.482 10.180 12.240 1.00 83.81 84 GLY A C 1
ATOM 660 O O . GLY A 1 84 ? -1.954 10.255 13.369 1.00 83.81 84 GLY A O 1
ATOM 661 N N . PHE A 1 85 ? -1.980 9.352 11.320 1.00 84.75 85 PHE A N 1
ATOM 662 C CA . PHE A 1 85 ? -3.124 8.485 11.592 1.00 84.75 85 PHE A CA 1
ATOM 663 C C . PHE A 1 85 ? -2.840 7.482 12.723 1.00 84.75 85 PHE A C 1
ATOM 665 O O . PHE A 1 85 ? -3.630 7.383 13.657 1.00 84.75 85 PHE A O 1
ATOM 672 N N . THR A 1 86 ? -1.703 6.778 12.693 1.00 82.25 86 THR A N 1
ATOM 673 C CA . THR A 1 86 ? -1.346 5.815 13.750 1.00 82.25 86 THR A CA 1
ATOM 674 C C . THR A 1 86 ? -1.133 6.472 15.108 1.00 82.25 86 THR A C 1
ATOM 676 O O . THR A 1 86 ? -1.538 5.888 16.109 1.00 82.25 86 THR A O 1
ATOM 679 N N . ALA A 1 87 ? -0.574 7.685 15.158 1.00 82.00 87 ALA A N 1
ATOM 680 C CA . ALA A 1 87 ? -0.455 8.454 16.395 1.00 82.00 87 ALA A CA 1
ATOM 681 C C . ALA A 1 87 ? -1.839 8.754 16.993 1.00 82.00 87 ALA A C 1
ATOM 683 O O . ALA A 1 87 ? -2.111 8.394 18.136 1.00 82.00 87 ALA A O 1
ATOM 684 N N . ILE A 1 88 ? -2.757 9.292 16.184 1.00 81.50 88 ILE A N 1
ATOM 685 C CA . ILE A 1 88 ? -4.120 9.607 16.631 1.00 81.50 88 ILE A CA 1
ATOM 686 C C . ILE A 1 88 ? -4.880 8.336 17.040 1.00 81.50 88 ILE A C 1
ATOM 688 O O . ILE A 1 88 ? -5.590 8.332 18.046 1.00 81.50 88 ILE A O 1
ATOM 692 N N . SER A 1 89 ? -4.751 7.242 16.283 1.00 79.31 89 SER A N 1
ATOM 693 C CA . SER A 1 89 ? -5.400 5.971 16.624 1.00 79.31 89 SER A CA 1
ATOM 694 C C . SER A 1 89 ? -4.926 5.403 17.963 1.00 79.31 89 SER A C 1
ATOM 696 O O . SER A 1 89 ? -5.751 4.832 18.673 1.00 79.31 89 SER A O 1
ATOM 698 N N . ARG A 1 90 ? -3.643 5.572 18.318 1.00 77.81 90 ARG A N 1
ATOM 699 C CA . ARG A 1 90 ? -3.088 5.147 19.617 1.00 77.81 90 ARG A CA 1
ATOM 700 C C . ARG A 1 90 ? -3.626 5.988 20.767 1.00 77.81 90 ARG 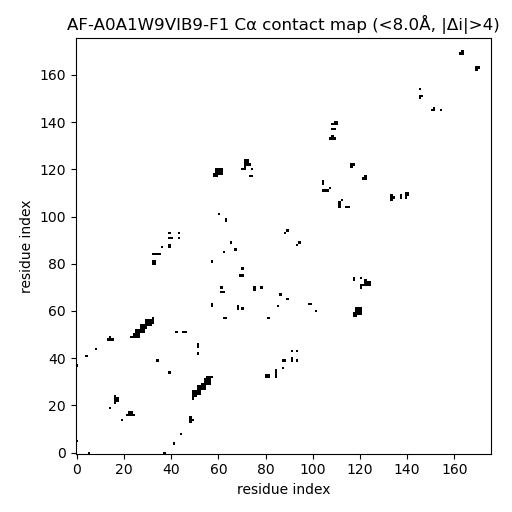A C 1
ATOM 702 O O . ARG A 1 90 ? -4.067 5.439 21.765 1.00 77.81 90 ARG A O 1
ATOM 709 N N . GLU A 1 91 ? -3.643 7.309 20.610 1.00 78.94 91 GLU A N 1
ATOM 710 C CA . GLU A 1 91 ? -4.127 8.230 21.650 1.00 78.94 91 GLU A CA 1
ATOM 711 C C . GLU A 1 91 ? -5.602 8.018 22.010 1.00 78.94 91 GLU A C 1
ATOM 713 O O . GLU A 1 91 ? -6.016 8.284 23.135 1.00 78.94 91 GLU A O 1
ATOM 718 N N . ASN A 1 92 ? -6.411 7.569 21.048 1.00 72.38 92 ASN A N 1
ATOM 719 C CA . ASN A 1 92 ? -7.855 7.430 21.222 1.00 72.38 92 ASN A CA 1
ATOM 720 C C . ASN A 1 92 ? -8.291 6.023 21.652 1.00 72.38 92 ASN A C 1
ATOM 722 O O . ASN A 1 92 ? -9.492 5.757 21.641 1.00 72.38 92 ASN A O 1
ATOM 726 N N . ASP A 1 93 ? -7.346 5.147 22.013 1.00 66.88 93 ASP A N 1
ATOM 727 C CA . ASP A 1 93 ? -7.598 3.793 22.527 1.00 66.88 93 ASP A CA 1
ATOM 728 C C . ASP A 1 93 ? -8.608 3.016 21.660 1.00 66.88 93 ASP A C 1
ATOM 730 O O . ASP A 1 93 ? -9.466 2.273 22.136 1.00 66.88 93 ASP A O 1
ATOM 734 N N . PHE A 1 94 ? -8.538 3.226 20.337 1.00 66.00 94 PHE A N 1
ATOM 735 C CA . PHE A 1 94 ? -9.475 2.684 19.342 1.00 66.00 94 PHE A CA 1
ATOM 736 C C . PHE A 1 94 ? -9.399 1.143 19.240 1.00 66.00 94 PHE A C 1
ATOM 738 O O . PHE A 1 94 ? -9.978 0.535 18.344 1.00 66.00 94 PHE A O 1
ATOM 745 N N . GLN A 1 95 ? -8.628 0.482 20.106 1.00 59.56 95 GLN A N 1
ATOM 746 C CA . GLN A 1 95 ? -8.146 -0.879 19.918 1.00 59.56 95 GLN A CA 1
ATOM 747 C C . GLN A 1 95 ? -8.374 -1.728 21.168 1.00 59.56 95 GLN A C 1
ATOM 749 O O . GLN A 1 95 ? -7.473 -1.943 21.965 1.00 59.56 95 GLN A O 1
ATOM 754 N N . LYS A 1 96 ? -9.568 -2.319 21.291 1.00 59.84 96 LYS A N 1
ATOM 755 C CA . LYS A 1 96 ? -9.722 -3.513 22.144 1.00 59.84 96 LYS A CA 1
ATOM 756 C C . LYS A 1 96 ? -9.108 -4.766 21.506 1.00 59.84 96 LYS A C 1
ATOM 758 O O . LYS A 1 96 ? -8.699 -5.668 22.227 1.00 59.84 96 LYS A O 1
ATOM 763 N N . THR A 1 97 ? -9.022 -4.811 20.175 1.00 69.19 97 THR A N 1
ATOM 764 C CA . THR A 1 97 ? -8.434 -5.919 19.403 1.00 69.19 97 THR A CA 1
ATOM 765 C C . THR A 1 97 ? -7.941 -5.403 18.056 1.00 69.19 97 THR A C 1
ATOM 767 O O . THR A 1 97 ? -8.746 -5.088 17.179 1.00 69.19 97 THR A O 1
ATOM 770 N N . ARG A 1 98 ? -6.620 -5.314 17.882 1.00 76.62 98 ARG A N 1
ATOM 771 C CA . ARG A 1 98 ? -5.995 -5.009 16.594 1.00 76.62 98 ARG A CA 1
ATOM 772 C C . ARG A 1 98 ? -5.372 -6.270 16.019 1.00 76.62 98 ARG A C 1
ATOM 774 O O . ARG A 1 98 ? -4.460 -6.842 16.605 1.00 76.62 98 ARG A O 1
ATOM 781 N N . GLU A 1 99 ? -5.821 -6.657 14.836 1.00 83.44 99 GLU A N 1
ATOM 782 C CA . GLU A 1 99 ? -5.212 -7.741 14.073 1.00 83.44 99 GLU A CA 1
ATOM 783 C C . GLU A 1 99 ? -4.465 -7.169 12.872 1.00 83.44 99 GLU A C 1
ATOM 785 O O . GLU A 1 99 ? -4.825 -6.127 12.322 1.00 83.44 99 GLU A O 1
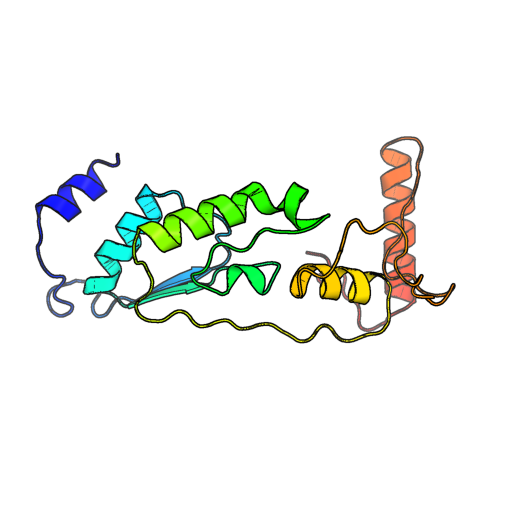ATOM 790 N N . SER A 1 100 ? -3.379 -7.830 12.485 1.00 84.62 100 SER A N 1
ATOM 791 C CA . SER A 1 100 ? -2.539 -7.392 11.378 1.00 84.62 100 SER A CA 1
ATOM 792 C C . SER A 1 100 ? -2.294 -8.535 10.412 1.00 84.62 100 SER A C 1
ATOM 794 O O . SER A 1 100 ? -1.761 -9.578 10.785 1.00 84.62 100 SER A O 1
ATOM 796 N N . PHE A 1 101 ? -2.641 -8.302 9.149 1.00 88.12 101 PHE A N 1
ATOM 797 C CA . PHE A 1 101 ? -2.506 -9.272 8.072 1.00 88.12 101 PHE A CA 1
ATOM 798 C C . PHE A 1 101 ? -1.546 -8.719 7.025 1.00 88.12 101 PHE A C 1
ATOM 800 O O . PHE A 1 101 ? -1.834 -7.718 6.372 1.00 88.12 101 PHE A O 1
ATOM 807 N N . PHE A 1 102 ? -0.400 -9.375 6.859 1.00 88.06 102 PHE A N 1
ATOM 808 C CA . PHE A 1 102 ? 0.579 -9.024 5.836 1.00 88.06 102 PHE A CA 1
ATOM 809 C C . PHE A 1 102 ? 0.786 -10.202 4.903 1.00 88.06 102 PHE A C 1
ATOM 811 O O . PHE A 1 102 ? 1.075 -11.313 5.342 1.00 88.06 102 PHE A O 1
ATOM 818 N N . THR A 1 103 ? 0.688 -9.946 3.606 1.00 89.31 103 THR A N 1
ATOM 819 C CA . THR A 1 103 ? 0.997 -10.949 2.595 1.00 89.31 103 THR A CA 1
ATOM 820 C C . THR A 1 103 ? 2.503 -11.087 2.410 1.00 89.31 103 THR A C 1
ATOM 822 O O . THR A 1 103 ? 3.280 -10.124 2.492 1.00 89.31 103 THR A O 1
ATOM 825 N N . GLU A 1 104 ? 2.938 -12.310 2.123 1.00 89.69 104 GLU A N 1
ATOM 826 C CA . GLU A 1 104 ? 4.306 -12.542 1.693 1.00 89.69 104 GLU A CA 1
ATOM 827 C C . GLU A 1 104 ? 4.527 -12.015 0.278 1.00 89.69 104 GLU A C 1
ATOM 829 O O . GLU A 1 104 ? 3.814 -12.378 -0.657 1.00 89.69 104 GLU A O 1
ATOM 834 N N . ILE A 1 105 ? 5.537 -11.159 0.124 1.00 90.56 105 ILE A N 1
ATOM 835 C CA . ILE A 1 105 ? 5.964 -10.678 -1.186 1.00 90.56 105 ILE A CA 1
ATOM 836 C C . ILE A 1 105 ? 6.817 -11.775 -1.814 1.00 90.56 105 ILE A C 1
ATOM 838 O O . ILE A 1 105 ? 7.929 -12.056 -1.359 1.00 90.56 105 ILE A O 1
ATOM 842 N N . LYS A 1 106 ? 6.260 -12.409 -2.845 1.00 89.38 106 LYS A N 1
ATOM 843 C CA . LYS A 1 106 ? 6.922 -13.455 -3.626 1.00 89.38 106 LYS A CA 1
ATOM 844 C C . LYS A 1 106 ? 7.746 -12.833 -4.759 1.00 89.38 106 LYS A C 1
ATOM 846 O O . LYS A 1 106 ? 7.481 -11.716 -5.203 1.00 89.38 106 LYS A O 1
ATOM 851 N N . GLY A 1 107 ? 8.728 -13.587 -5.243 1.00 86.81 107 GLY A N 1
ATOM 852 C CA . GLY A 1 107 ? 9.567 -13.202 -6.378 1.00 86.81 107 GLY A CA 1
ATOM 853 C C . GLY A 1 107 ? 10.941 -12.666 -5.982 1.00 86.81 107 GLY A C 1
ATOM 854 O O . GLY A 1 107 ? 11.185 -12.275 -4.841 1.00 86.81 107 GLY A O 1
ATOM 855 N N . ASN A 1 108 ? 11.850 -12.680 -6.956 1.00 89.12 108 ASN A N 1
ATOM 856 C CA . ASN A 1 108 ? 13.226 -12.209 -6.811 1.00 89.12 108 ASN A CA 1
ATOM 857 C C . ASN A 1 108 ? 13.537 -11.089 -7.811 1.00 89.12 108 ASN A C 1
ATOM 859 O O . ASN A 1 108 ? 14.535 -11.130 -8.526 1.00 89.12 108 ASN A O 1
ATOM 863 N N . THR A 1 109 ? 12.622 -10.129 -7.905 1.00 93.69 109 THR A N 1
ATOM 864 C CA . THR A 1 109 ? 12.789 -8.933 -8.727 1.00 93.69 109 THR A CA 1
ATOM 865 C C . THR A 1 109 ? 13.197 -7.744 -7.859 1.00 93.69 109 THR A C 1
ATOM 867 O O . THR A 1 109 ? 13.020 -7.755 -6.635 1.00 93.69 109 THR A O 1
ATOM 870 N N . LEU A 1 110 ? 13.717 -6.696 -8.488 1.00 92.75 110 LEU A N 1
ATOM 871 C CA . LEU A 1 110 ? 14.029 -5.414 -7.880 1.00 92.75 110 LEU A CA 1
ATOM 872 C C . LEU A 1 110 ? 12.786 -4.825 -7.208 1.00 92.75 110 LEU A C 1
ATOM 874 O O . LEU A 1 110 ? 12.867 -4.400 -6.056 1.00 92.75 110 LEU A O 1
ATOM 878 N N . LEU A 1 111 ? 11.623 -4.871 -7.871 1.00 94.25 111 LEU A N 1
ATOM 879 C CA . LEU A 1 111 ? 10.362 -4.422 -7.277 1.00 94.25 111 LEU A CA 1
ATOM 880 C C . LEU A 1 111 ? 10.007 -5.228 -6.020 1.00 94.25 111 LEU A C 1
ATOM 882 O O . LEU A 1 111 ? 9.719 -4.627 -4.986 1.00 94.25 111 LEU A O 1
ATOM 886 N N . SER A 1 112 ? 10.083 -6.564 -6.067 1.00 93.19 112 SER A N 1
ATOM 887 C CA . SER A 1 112 ? 9.821 -7.415 -4.896 1.00 93.19 112 SER A CA 1
ATOM 888 C C . SER A 1 112 ? 10.817 -7.146 -3.761 1.00 93.19 112 SER A C 1
ATOM 890 O O . SER A 1 112 ? 10.450 -7.210 -2.588 1.00 93.19 112 SER A O 1
ATOM 892 N N . SER A 1 113 ? 12.078 -6.826 -4.072 1.00 92.06 113 SER A N 1
ATOM 893 C CA . SER A 1 113 ? 13.067 -6.441 -3.059 1.00 92.06 113 SER A CA 1
ATOM 894 C C . SER A 1 113 ? 12.722 -5.102 -2.403 1.00 92.06 113 SER A C 1
ATOM 896 O O . SER A 1 113 ? 12.680 -5.015 -1.176 1.00 92.06 113 SER A O 1
ATOM 898 N N . ILE A 1 114 ? 12.353 -4.096 -3.204 1.00 91.50 114 ILE A N 1
ATOM 899 C CA . ILE A 1 114 ? 11.897 -2.791 -2.706 1.00 91.50 114 ILE A CA 1
ATOM 900 C C . ILE A 1 114 ? 10.660 -2.938 -1.822 1.00 91.50 114 ILE A C 1
ATOM 902 O O . ILE A 1 114 ? 10.633 -2.437 -0.700 1.00 91.50 114 ILE A O 1
ATOM 906 N N . GLN A 1 115 ? 9.657 -3.680 -2.285 1.00 93.06 115 GLN A N 1
ATOM 907 C CA . GLN A 1 115 ? 8.445 -3.934 -1.513 1.00 93.06 115 GLN A CA 1
ATOM 908 C C . GLN A 1 115 ? 8.760 -4.631 -0.182 1.00 93.06 115 GLN A C 1
ATOM 910 O O . GLN A 1 115 ? 8.188 -4.259 0.841 1.00 93.06 115 GLN A O 1
ATOM 915 N N . ARG A 1 116 ? 9.677 -5.614 -0.161 1.00 91.94 116 ARG A N 1
ATOM 916 C CA . ARG A 1 116 ? 10.083 -6.297 1.082 1.00 91.94 116 ARG A CA 1
ATOM 917 C C . ARG A 1 116 ? 10.773 -5.341 2.039 1.00 91.94 116 ARG A C 1
ATOM 919 O O . ARG A 1 116 ? 10.400 -5.304 3.207 1.00 91.94 116 ARG A O 1
ATOM 926 N N . GLY A 1 117 ? 11.712 -4.536 1.549 1.00 90.50 117 GLY A N 1
ATOM 927 C CA . GLY A 1 117 ? 12.416 -3.588 2.405 1.00 90.50 117 GLY A CA 1
ATOM 928 C C . GLY A 1 117 ? 11.508 -2.487 2.962 1.00 90.50 117 GLY A C 1
ATOM 929 O O . GLY A 1 117 ? 11.688 -2.077 4.104 1.00 90.50 117 GLY A O 1
ATOM 930 N N . ILE A 1 118 ? 10.476 -2.068 2.219 1.00 91.88 118 ILE A N 1
ATOM 931 C CA . ILE A 1 118 ? 9.418 -1.188 2.739 1.00 91.88 118 ILE A CA 1
ATOM 932 C C . ILE A 1 118 ? 8.592 -1.934 3.798 1.00 91.88 118 ILE A C 1
ATOM 934 O O . ILE A 1 118 ? 8.431 -1.456 4.923 1.00 91.88 118 ILE A O 1
ATOM 938 N N . ARG A 1 119 ? 8.101 -3.136 3.477 1.00 92.00 119 ARG A N 1
ATOM 939 C CA . ARG A 1 119 ? 7.253 -3.929 4.378 1.00 92.00 119 ARG A CA 1
ATOM 940 C C . ARG A 1 119 ? 7.928 -4.202 5.720 1.00 92.00 119 ARG A C 1
ATOM 942 O O . ARG A 1 119 ? 7.276 -4.109 6.757 1.00 92.00 119 ARG A O 1
ATOM 949 N N . ASP A 1 120 ? 9.207 -4.549 5.687 1.00 90.50 120 ASP A N 1
ATOM 950 C CA . ASP A 1 120 ? 9.983 -4.956 6.857 1.00 90.50 120 ASP A CA 1
ATOM 951 C C . ASP A 1 120 ? 10.829 -3.797 7.437 1.00 90.50 120 ASP A C 1
ATOM 953 O O . ASP A 1 120 ? 11.555 -4.001 8.403 1.00 90.50 120 ASP A O 1
ATOM 957 N N . ASN A 1 121 ? 10.705 -2.577 6.885 1.00 89.94 121 ASN A N 1
ATOM 958 C CA . ASN A 1 121 ? 11.436 -1.363 7.288 1.00 89.94 121 ASN A CA 1
ATOM 959 C C . ASN A 1 121 ? 12.957 -1.583 7.391 1.00 89.94 121 ASN A C 1
ATOM 961 O O . ASN A 1 121 ? 13.585 -1.216 8.379 1.00 89.94 121 ASN A O 1
ATOM 965 N N . SER A 1 122 ? 13.546 -2.218 6.375 1.00 87.25 122 SER A N 1
ATOM 966 C CA . SER A 1 122 ? 14.937 -2.691 6.408 1.00 87.25 122 SER A CA 1
ATOM 967 C C . SER A 1 122 ? 15.917 -1.838 5.599 1.00 87.25 122 SER A C 1
ATOM 969 O O . SER A 1 122 ? 17.092 -2.184 5.509 1.00 87.25 122 SER A O 1
ATOM 971 N N . PHE A 1 123 ? 15.458 -0.756 4.965 1.00 84.19 123 PHE A N 1
ATOM 972 C CA . PHE A 1 123 ? 16.340 0.163 4.246 1.00 84.19 123 PHE A CA 1
ATOM 973 C C . PHE A 1 123 ? 17.080 1.053 5.239 1.00 84.19 123 PHE A C 1
ATOM 975 O O . PHE A 1 123 ? 16.513 2.020 5.743 1.00 84.19 123 PHE A O 1
ATOM 982 N N . THR A 1 124 ? 18.336 0.722 5.527 1.00 75.94 124 THR A N 1
ATOM 983 C CA . THR A 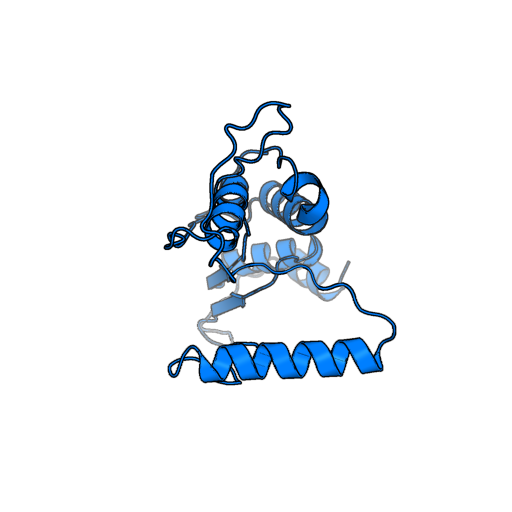1 124 ? 19.223 1.570 6.325 1.00 75.94 124 THR A CA 1
ATOM 984 C C . THR A 1 124 ? 19.967 2.552 5.421 1.00 75.94 124 THR A C 1
ATOM 986 O O . THR A 1 124 ? 20.284 2.244 4.273 1.00 75.94 124 THR A O 1
ATOM 989 N N . ASP A 1 125 ? 20.271 3.740 5.942 1.00 69.00 125 ASP A N 1
ATOM 990 C CA . ASP A 1 125 ? 21.081 4.750 5.241 1.00 69.00 125 ASP A CA 1
ATOM 991 C C . ASP A 1 125 ? 22.594 4.431 5.298 1.00 69.00 125 ASP A C 1
ATOM 993 O O . ASP A 1 125 ? 23.436 5.281 4.987 1.00 69.00 125 ASP A O 1
ATOM 997 N N . ASP A 1 126 ? 22.963 3.216 5.722 1.00 66.69 126 ASP A N 1
ATOM 998 C CA . ASP A 1 126 ? 24.358 2.816 5.861 1.00 66.69 126 ASP A CA 1
ATOM 999 C C . ASP A 1 126 ? 25.045 2.741 4.498 1.00 66.69 126 ASP A C 1
ATOM 1001 O O . ASP A 1 126 ? 24.547 2.166 3.533 1.00 66.69 126 ASP A O 1
ATOM 1005 N N . LYS A 1 127 ? 26.249 3.314 4.435 1.00 58.19 127 LYS A N 1
ATOM 1006 C CA . LYS A 1 127 ? 27.028 3.542 3.206 1.00 58.19 127 LYS A CA 1
ATOM 1007 C C . LYS A 1 127 ? 27.580 2.274 2.541 1.00 58.19 127 LYS A C 1
ATOM 1009 O O . LYS A 1 127 ? 28.298 2.394 1.554 1.00 58.19 127 LYS A O 1
ATOM 1014 N N . ASN A 1 128 ? 27.279 1.091 3.069 1.00 53.69 128 ASN A N 1
ATOM 1015 C CA . ASN A 1 128 ? 27.660 -0.195 2.487 1.00 53.69 128 ASN A CA 1
ATOM 1016 C C . ASN A 1 128 ? 26.520 -1.210 2.649 1.00 53.69 128 ASN A C 1
ATOM 1018 O O . ASN A 1 128 ? 26.626 -2.136 3.455 1.00 53.69 128 ASN A O 1
ATOM 1022 N N . PRO A 1 129 ? 25.423 -1.068 1.891 1.00 60.25 129 PRO A N 1
ATOM 1023 C CA . PRO A 1 129 ? 24.550 -2.203 1.684 1.00 60.25 129 PRO A CA 1
ATOM 1024 C C . PRO A 1 129 ? 25.331 -3.202 0.826 1.00 60.25 129 PRO A C 1
ATOM 1026 O O . PRO A 1 129 ? 25.901 -2.826 -0.202 1.00 60.25 129 PRO A O 1
ATOM 1029 N N . GLU A 1 130 ? 25.389 -4.468 1.234 1.00 65.25 130 GLU A N 1
ATOM 1030 C CA . GLU A 1 130 ? 25.758 -5.536 0.306 1.00 65.25 130 GLU A CA 1
ATOM 1031 C C . GLU A 1 130 ? 24.885 -5.365 -0.942 1.00 65.25 130 GLU A C 1
ATOM 1033 O O . GLU A 1 130 ? 23.657 -5.465 -0.873 1.00 65.25 130 GLU A O 1
ATOM 1038 N N . LEU A 1 131 ? 25.506 -4.984 -2.061 1.00 71.19 131 LEU A N 1
ATOM 1039 C CA . LEU A 1 131 ? 24.784 -4.697 -3.291 1.00 71.19 131 LEU A CA 1
ATOM 1040 C C . LEU A 1 131 ? 24.103 -5.988 -3.733 1.00 71.19 131 LEU A C 1
ATOM 1042 O O . LEU A 1 131 ? 24.751 -6.900 -4.246 1.00 71.19 131 LEU A O 1
ATOM 1046 N N . GLN A 1 132 ? 22.790 -6.065 -3.525 1.00 76.31 132 GLN A N 1
ATOM 1047 C CA . GLN A 1 132 ? 21.998 -7.150 -4.077 1.00 76.31 132 GLN A CA 1
ATOM 1048 C C . GLN A 1 132 ? 22.102 -7.079 -5.598 1.00 76.31 132 GLN A C 1
ATOM 1050 O O . GLN A 1 132 ? 21.763 -6.069 -6.218 1.00 76.31 132 GLN A O 1
ATOM 1055 N N . SER A 1 133 ? 22.605 -8.152 -6.199 1.00 82.31 133 SER A N 1
ATOM 1056 C CA . SER A 1 133 ? 22.624 -8.294 -7.644 1.00 82.31 133 SER A CA 1
ATOM 1057 C C . SER A 1 133 ? 21.247 -8.746 -8.120 1.00 82.31 133 SER A C 1
ATOM 1059 O O . SER A 1 133 ? 20.656 -9.692 -7.599 1.00 82.31 133 SER A O 1
ATOM 1061 N N . PHE A 1 134 ? 20.729 -8.053 -9.129 1.00 86.62 134 PHE A N 1
ATOM 1062 C CA . PHE A 1 134 ? 19.489 -8.414 -9.806 1.00 86.62 134 PHE A CA 1
ATOM 1063 C C . PHE A 1 134 ? 19.795 -8.806 -11.246 1.00 86.62 134 PHE A C 1
ATOM 1065 O O . PHE A 1 134 ? 20.822 -8.418 -11.808 1.00 86.62 134 PHE A O 1
ATOM 1072 N N . SER A 1 135 ? 18.906 -9.593 -11.848 1.00 88.69 135 SER A N 1
ATOM 1073 C CA . SER A 1 135 ? 19.060 -9.968 -13.250 1.00 88.69 135 SER A CA 1
ATOM 1074 C C . SER A 1 135 ? 18.999 -8.730 -14.145 1.00 88.69 135 SER A C 1
ATOM 1076 O O . SER A 1 135 ? 18.104 -7.904 -14.001 1.00 88.69 135 SER A O 1
ATOM 1078 N N . PHE A 1 136 ? 19.874 -8.649 -15.149 1.00 87.44 136 PHE A N 1
ATOM 1079 C CA . PHE A 1 136 ? 19.779 -7.631 -16.205 1.00 87.44 136 PHE A CA 1
ATOM 1080 C C . PHE A 1 136 ? 18.494 -7.743 -17.038 1.00 87.44 136 PHE A C 1
ATOM 1082 O O . PHE A 1 136 ? 18.120 -6.800 -17.729 1.00 87.44 136 PHE A O 1
ATOM 1089 N N . THR A 1 137 ? 17.822 -8.894 -16.988 1.00 88.88 137 THR A N 1
ATOM 1090 C CA . THR A 1 137 ? 16.528 -9.115 -17.646 1.00 88.88 137 THR A CA 1
ATOM 1091 C C . THR A 1 137 ? 15.339 -8.720 -16.773 1.00 88.88 137 THR A C 1
ATOM 1093 O O . THR A 1 137 ? 14.196 -8.843 -17.216 1.00 88.88 137 THR A O 1
ATOM 1096 N N . ASP A 1 138 ? 15.579 -8.258 -15.543 1.00 90.25 138 ASP A N 1
ATOM 1097 C CA . ASP A 1 138 ? 14.521 -7.797 -14.659 1.00 90.25 138 ASP A CA 1
ATOM 1098 C C . ASP A 1 138 ? 13.916 -6.490 -15.179 1.00 90.25 138 ASP A C 1
ATOM 1100 O O . ASP A 1 138 ? 14.573 -5.460 -15.314 1.00 90.25 138 ASP A O 1
ATOM 1104 N N . ASN A 1 139 ? 12.624 -6.558 -15.475 1.00 88.88 139 ASN A N 1
ATOM 1105 C CA . ASN A 1 139 ? 11.846 -5.471 -16.042 1.00 88.88 139 ASN A CA 1
ATOM 1106 C C . ASN A 1 139 ? 10.779 -4.938 -15.072 1.00 88.88 139 ASN A C 1
ATOM 1108 O O . ASN A 1 139 ? 9.937 -4.149 -15.496 1.00 88.88 139 ASN A O 1
ATOM 1112 N N . SER A 1 140 ? 10.811 -5.363 -13.803 1.00 91.88 140 SER A N 1
ATOM 1113 C CA . SER A 1 140 ? 9.804 -5.047 -12.778 1.00 91.88 140 SER A CA 1
ATOM 1114 C C . SER A 1 140 ? 9.769 -3.577 -12.357 1.00 91.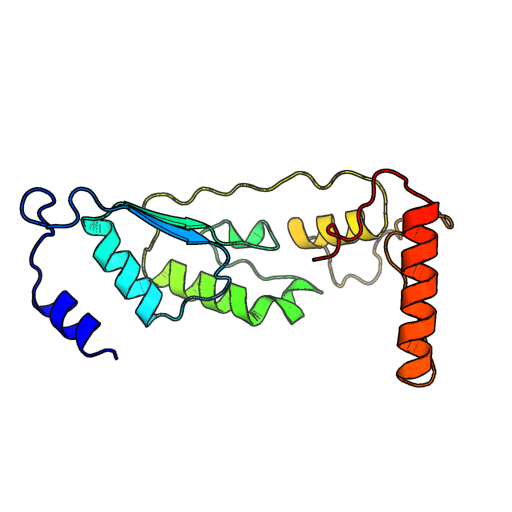88 140 SER A C 1
ATOM 1116 O O . SER A 1 140 ? 8.726 -3.082 -11.938 1.00 91.88 140 SER A O 1
ATOM 1118 N N . LEU A 1 141 ? 10.889 -2.866 -12.490 1.00 92.44 141 LEU A N 1
ATOM 1119 C CA . LEU A 1 141 ? 10.984 -1.432 -12.250 1.00 92.44 141 LEU A CA 1
ATOM 1120 C C . LEU A 1 141 ? 11.818 -0.796 -13.359 1.00 92.44 141 LEU A C 1
ATOM 1122 O O . LEU A 1 141 ? 12.945 -1.213 -13.620 1.00 92.44 141 LEU A O 1
ATOM 1126 N N . LYS A 1 142 ? 11.271 0.231 -14.014 1.00 91.06 142 LYS A N 1
ATOM 1127 C CA . LYS A 1 142 ? 11.949 0.956 -15.093 1.00 91.06 142 LYS A CA 1
ATOM 1128 C C . LYS A 1 142 ? 11.829 2.452 -14.887 1.00 91.06 142 LYS A C 1
ATOM 1130 O O . LYS A 1 142 ? 10.738 2.966 -14.669 1.00 91.06 142 LYS A O 1
ATOM 1135 N N . ILE A 1 143 ? 12.946 3.150 -15.044 1.00 92.12 143 ILE A N 1
ATOM 1136 C CA . ILE A 1 143 ? 12.979 4.610 -15.089 1.00 92.12 143 ILE A CA 1
ATOM 1137 C C . ILE A 1 143 ? 13.111 5.008 -16.556 1.00 92.12 143 ILE A C 1
ATOM 1139 O O . ILE A 1 143 ? 14.091 4.661 -17.214 1.00 92.12 143 ILE A O 1
ATOM 1143 N N . CYS A 1 144 ? 12.109 5.711 -17.079 1.00 91.56 144 CYS A N 1
ATOM 1144 C CA . CYS A 1 144 ? 12.106 6.196 -18.455 1.00 91.56 144 CYS A CA 1
ATOM 1145 C C . CYS A 1 144 ? 12.282 7.714 -18.462 1.00 91.56 144 CYS A C 1
ATOM 1147 O O . CYS A 1 144 ? 11.573 8.430 -17.761 1.00 91.56 144 CYS A O 1
ATOM 1149 N N . ARG A 1 145 ? 13.213 8.210 -19.279 1.00 94.38 145 ARG A N 1
ATOM 1150 C CA . ARG A 1 145 ? 13.382 9.643 -19.534 1.00 94.38 145 ARG A CA 1
ATOM 1151 C C . ARG A 1 145 ? 12.850 9.965 -20.923 1.00 94.38 145 ARG A C 1
ATOM 1153 O O . ARG A 1 145 ? 13.240 9.322 -21.894 1.00 94.38 145 ARG A O 1
ATOM 1160 N N . VAL A 1 146 ? 11.992 10.974 -21.009 1.00 95.06 146 VAL A N 1
ATOM 1161 C CA . VAL A 1 146 ? 11.313 11.393 -22.243 1.00 95.06 146 VAL A CA 1
ATOM 1162 C C . VAL A 1 146 ? 11.348 12.913 -22.385 1.00 95.06 146 VAL A C 1
ATOM 1164 O O . VAL A 1 146 ? 11.547 13.636 -21.409 1.00 95.06 146 VAL A O 1
ATOM 1167 N N . THR A 1 147 ? 11.186 13.404 -23.612 1.00 93.50 147 THR A N 1
ATOM 1168 C CA . THR A 1 147 ? 11.173 14.837 -23.931 1.00 93.50 147 THR A CA 1
ATOM 1169 C C . THR A 1 147 ? 9.791 15.235 -24.443 1.00 93.50 147 THR A C 1
ATOM 1171 O O . THR A 1 147 ? 9.495 15.071 -25.625 1.00 93.50 147 THR A O 1
ATOM 1174 N N . GLY A 1 148 ? 8.951 15.759 -23.548 1.00 94.88 148 GLY A N 1
ATOM 1175 C CA . GLY A 1 148 ? 7.610 16.263 -23.862 1.00 94.88 148 GLY A CA 1
ATOM 1176 C C . GLY A 1 148 ? 6.481 15.277 -23.548 1.00 94.88 148 GLY A C 1
ATOM 1177 O O . GLY A 1 148 ? 6.648 14.065 -23.670 1.00 94.88 148 GLY A O 1
ATOM 1178 N N . GLY A 1 149 ? 5.316 15.812 -23.167 1.00 95.62 149 GLY A N 1
ATOM 1179 C CA . GLY A 1 149 ? 4.185 15.007 -22.684 1.00 95.62 149 GLY A CA 1
ATOM 1180 C C . GLY A 1 149 ? 3.596 14.061 -23.736 1.00 95.62 149 GLY A C 1
ATOM 1181 O O . GLY A 1 149 ? 3.258 12.927 -23.424 1.00 95.62 149 GLY A O 1
ATOM 1182 N N . TRP A 1 150 ? 3.547 14.464 -25.011 1.00 95.06 150 TRP A N 1
ATOM 1183 C CA . TRP A 1 150 ? 3.107 13.557 -26.082 1.00 95.06 150 TRP A CA 1
ATOM 1184 C C . TRP A 1 150 ? 4.040 12.360 -26.242 1.00 95.06 150 TRP A C 1
ATOM 1186 O O . TRP A 1 150 ? 3.582 11.225 -26.357 1.00 95.06 150 TRP A O 1
ATOM 1196 N N . ARG A 1 151 ? 5.354 12.602 -26.173 1.00 94.62 151 ARG A N 1
ATOM 1197 C CA . ARG A 1 151 ? 6.345 11.535 -26.276 1.00 94.62 151 ARG A CA 1
ATOM 1198 C C . ARG A 1 151 ? 6.281 10.581 -25.085 1.00 94.62 151 ARG A C 1
ATOM 1200 O O . ARG A 1 151 ? 6.515 9.389 -25.250 1.00 94.62 151 ARG A O 1
ATOM 1207 N N . GLU A 1 152 ? 5.959 11.091 -23.901 1.00 96.75 152 GLU A N 1
ATOM 1208 C CA . GLU A 1 152 ? 5.723 10.275 -22.709 1.00 96.75 152 GLU A CA 1
ATOM 1209 C C . GLU A 1 152 ? 4.586 9.273 -22.917 1.00 96.75 152 GLU A C 1
ATOM 1211 O O . GLU A 1 152 ? 4.770 8.085 -22.659 1.00 96.75 152 GLU A O 1
ATOM 1216 N N . ILE A 1 153 ? 3.453 9.729 -23.459 1.00 95.56 153 ILE A N 1
ATOM 1217 C CA . ILE A 1 153 ? 2.286 8.879 -23.728 1.00 95.56 153 ILE A CA 1
ATOM 1218 C C . ILE A 1 153 ? 2.610 7.811 -24.776 1.00 95.56 153 ILE A C 1
ATOM 1220 O O . ILE A 1 153 ? 2.254 6.648 -24.591 1.00 95.56 153 ILE A O 1
ATOM 1224 N N . GLU A 1 154 ? 3.300 8.176 -25.860 1.00 95.56 154 GLU A N 1
ATOM 1225 C CA . GLU A 1 154 ? 3.733 7.217 -26.885 1.00 95.56 154 GLU A CA 1
ATOM 1226 C C . GLU A 1 154 ? 4.624 6.122 -26.291 1.00 95.56 154 GLU A C 1
ATOM 1228 O O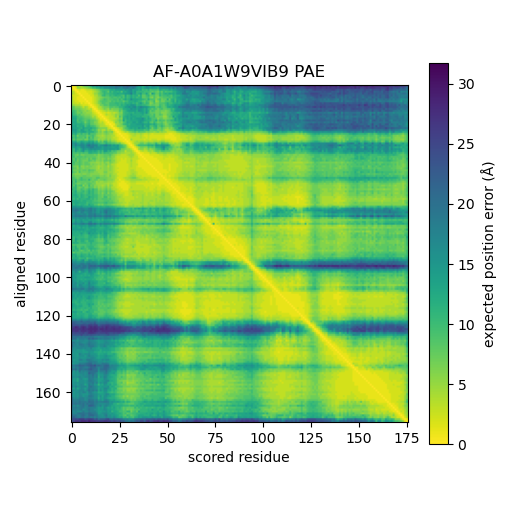 . GLU A 1 154 ? 4.362 4.936 -26.479 1.00 95.56 154 GLU A O 1
ATOM 1233 N N . VAL A 1 155 ? 5.643 6.517 -25.521 1.00 95.00 155 VAL A N 1
ATOM 1234 C CA . VAL A 1 155 ? 6.553 5.568 -24.873 1.00 95.00 155 VAL A CA 1
ATOM 1235 C C . VAL A 1 155 ? 5.798 4.692 -23.877 1.00 95.00 155 VAL A C 1
ATOM 1237 O O . VAL A 1 155 ? 6.019 3.485 -23.854 1.00 95.00 155 VAL A O 1
ATOM 1240 N N . LEU A 1 156 ? 4.894 5.259 -23.076 1.00 94.50 156 LEU A N 1
ATOM 1241 C CA . LEU A 1 156 ? 4.081 4.497 -22.130 1.00 94.50 156 LEU A CA 1
ATOM 1242 C C . LEU A 1 156 ? 3.207 3.461 -22.849 1.00 94.50 156 LEU A C 1
ATOM 1244 O O . LEU A 1 156 ? 3.192 2.299 -22.445 1.00 94.50 156 LEU A O 1
ATOM 1248 N N . LYS A 1 157 ? 2.535 3.853 -23.939 1.00 94.62 157 LYS A N 1
ATOM 1249 C CA . LYS A 1 157 ? 1.724 2.951 -24.766 1.00 94.62 157 LYS A CA 1
ATOM 1250 C C . LYS A 1 157 ? 2.558 1.783 -25.289 1.00 94.62 157 LYS A C 1
ATOM 1252 O O . LYS A 1 157 ? 2.158 0.636 -25.109 1.00 94.62 157 LYS A O 1
ATOM 1257 N N . ASP A 1 158 ? 3.717 2.060 -25.883 1.00 94.75 158 ASP A N 1
ATOM 1258 C CA . ASP A 1 158 ? 4.602 1.020 -26.419 1.00 94.75 158 ASP A CA 1
ATOM 1259 C C . ASP A 1 158 ? 5.072 0.057 -25.317 1.00 94.75 158 ASP A C 1
ATOM 1261 O O . ASP A 1 158 ? 5.169 -1.151 -25.535 1.00 94.75 158 ASP A O 1
ATOM 1265 N N . LYS A 1 159 ? 5.331 0.568 -24.105 1.00 92.31 159 LYS A N 1
ATOM 1266 C CA . LYS A 1 159 ? 5.710 -0.263 -22.952 1.00 92.31 159 LYS A CA 1
ATOM 1267 C C . LYS A 1 159 ? 4.561 -1.137 -22.458 1.00 92.31 159 LYS A C 1
ATOM 1269 O O . LYS A 1 159 ? 4.811 -2.297 -22.153 1.00 92.31 159 LYS A O 1
ATOM 1274 N N . ILE A 1 160 ? 3.339 -0.611 -22.387 1.00 91.81 160 ILE A N 1
ATOM 1275 C CA . ILE A 1 160 ? 2.156 -1.387 -21.985 1.00 91.81 160 ILE A CA 1
ATOM 1276 C C . ILE A 1 160 ? 1.884 -2.500 -22.999 1.00 91.81 160 ILE A C 1
ATOM 1278 O O . ILE A 1 160 ? 1.694 -3.644 -22.599 1.00 91.81 160 ILE A O 1
ATOM 1282 N N . LEU A 1 161 ? 1.929 -2.192 -24.300 1.00 92.44 161 LEU A N 1
ATOM 1283 C CA . LEU A 1 161 ? 1.754 -3.195 -25.355 1.00 92.44 161 LEU A CA 1
ATOM 1284 C C . LEU A 1 161 ? 2.816 -4.295 -25.262 1.00 92.44 161 LEU A C 1
ATOM 1286 O O . LEU A 1 161 ? 2.471 -5.469 -25.246 1.00 92.44 161 LEU A O 1
ATOM 1290 N N . ALA A 1 162 ? 4.086 -3.928 -25.073 1.00 91.50 162 ALA A N 1
ATOM 1291 C CA . ALA A 1 162 ? 5.158 -4.907 -24.902 1.00 91.50 162 ALA A CA 1
ATOM 1292 C C . ALA A 1 162 ? 4.988 -5.799 -23.654 1.00 91.50 162 ALA A C 1
ATOM 1294 O O . ALA A 1 162 ? 5.444 -6.940 -23.659 1.00 91.50 162 ALA A O 1
ATOM 1295 N N . LEU A 1 163 ? 4.367 -5.293 -22.580 1.00 90.75 163 LEU A N 1
ATOM 1296 C CA . LEU A 1 163 ? 4.051 -6.097 -21.394 1.00 90.75 163 LEU A CA 1
ATOM 1297 C C . LEU A 1 163 ? 2.902 -7.076 -21.663 1.00 90.75 163 LEU A C 1
ATOM 1299 O O . LEU A 1 163 ? 3.009 -8.235 -21.277 1.00 90.75 163 LEU A O 1
ATOM 1303 N N . LEU A 1 164 ? 1.848 -6.631 -22.354 1.00 90.81 164 LEU A N 1
ATOM 1304 C CA . LEU A 1 164 ? 0.712 -7.478 -22.742 1.00 90.81 164 LEU A CA 1
ATOM 1305 C C . LEU A 1 164 ? 1.125 -8.582 -23.721 1.00 90.81 164 LEU A C 1
ATOM 1307 O O . LEU A 1 164 ? 0.686 -9.719 -23.586 1.00 90.81 164 LEU A O 1
ATOM 1311 N N . ASP A 1 165 ? 2.005 -8.267 -24.673 1.00 92.44 165 ASP A N 1
ATOM 1312 C CA . ASP A 1 165 ? 2.554 -9.254 -25.607 1.00 92.44 165 ASP A CA 1
ATOM 1313 C C . ASP A 1 165 ? 3.465 -10.270 -24.892 1.00 92.44 165 ASP A C 1
ATOM 1315 O O . ASP A 1 165 ? 3.595 -11.416 -25.327 1.00 92.44 165 ASP A O 1
ATOM 1319 N N . GLY A 1 166 ? 4.113 -9.850 -23.799 1.00 88.88 166 GLY A N 1
ATOM 1320 C CA . GLY A 1 166 ? 5.036 -10.672 -23.019 1.00 88.88 166 GLY A CA 1
ATOM 1321 C C . GLY A 1 166 ? 4.367 -11.607 -22.007 1.00 88.88 166 GLY A C 1
ATOM 1322 O O . GLY A 1 166 ? 4.951 -12.641 -21.681 1.00 88.88 166 GLY A O 1
ATOM 1323 N N . ASP A 1 167 ? 3.169 -11.274 -21.517 1.00 90.38 167 ASP A N 1
ATOM 1324 C CA . ASP A 1 167 ? 2.421 -12.077 -20.543 1.00 90.38 167 ASP A CA 1
ATOM 1325 C C . ASP A 1 167 ? 0.930 -12.185 -20.924 1.00 90.38 167 ASP A C 1
ATOM 1327 O O . ASP A 1 167 ? 0.168 -11.236 -20.723 1.00 90.38 167 ASP A O 1
ATOM 1331 N N . PRO A 1 168 ? 0.468 -13.355 -21.411 1.00 90.12 168 PRO A N 1
ATOM 1332 C CA . PRO A 1 168 ? -0.914 -13.543 -21.852 1.00 90.12 168 PRO A CA 1
ATOM 1333 C C . PRO A 1 168 ? -1.928 -13.569 -20.700 1.00 90.12 168 PRO A C 1
ATOM 1335 O O . PRO A 1 168 ? -3.135 -13.594 -20.949 1.00 90.12 168 PRO A O 1
ATOM 1338 N N . THR A 1 169 ? -1.470 -13.621 -19.446 1.00 92.50 169 THR A N 1
ATOM 1339 C CA . THR A 1 169 ? -2.353 -13.569 -18.275 1.00 92.50 169 THR A CA 1
ATOM 1340 C C . THR A 1 169 ? -2.716 -12.141 -17.879 1.00 92.50 169 THR A C 1
ATOM 1342 O O . THR A 1 169 ? -3.722 -11.949 -17.194 1.00 92.50 169 THR A O 1
ATOM 1345 N N . LEU A 1 170 ? -1.947 -11.153 -18.352 1.00 89.12 170 LEU A N 1
ATOM 1346 C CA . LEU A 1 170 ? -2.142 -9.743 -18.047 1.00 89.12 170 LEU A CA 1
ATOM 1347 C C . LEU A 1 170 ? -3.370 -9.194 -18.784 1.00 89.12 170 LEU A C 1
ATOM 1349 O O . LEU A 1 170 ? -3.481 -9.278 -20.009 1.00 89.12 170 LEU A O 1
ATOM 1353 N N . LYS A 1 171 ? -4.293 -8.579 -18.045 1.00 90.06 171 LYS A N 1
ATOM 1354 C CA . LYS A 1 171 ? -5.442 -7.863 -18.607 1.00 90.06 171 LYS A CA 1
ATOM 1355 C C . LYS A 1 171 ? -5.226 -6.360 -18.518 1.00 90.06 171 LYS A C 1
ATOM 1357 O O . LYS A 1 171 ? -4.587 -5.850 -17.606 1.00 90.06 171 LYS A O 1
ATOM 1362 N N . LEU A 1 172 ? -5.871 -5.620 -19.421 1.00 84.56 172 LEU A N 1
ATOM 1363 C CA . LEU A 1 172 ? -5.874 -4.151 -19.387 1.00 84.56 172 LEU A CA 1
ATOM 1364 C C . LEU A 1 172 ? -6.444 -3.573 -18.078 1.00 84.56 172 LEU A C 1
ATOM 1366 O O . LEU A 1 172 ? -6.122 -2.446 -17.720 1.00 84.56 172 LEU A O 1
ATOM 1370 N N . THR A 1 173 ? -7.277 -4.334 -17.366 1.00 86.69 173 THR A N 1
ATOM 1371 C CA . THR A 1 173 ? -7.864 -3.953 -16.073 1.00 86.69 173 THR A CA 1
ATOM 1372 C C . THR A 1 173 ? -6.924 -4.139 -14.887 1.00 86.69 173 THR A C 1
ATOM 1374 O O . THR A 1 173 ? -7.224 -3.653 -13.808 1.00 86.69 173 THR A O 1
ATOM 1377 N N . ASP A 1 174 ? -5.794 -4.827 -15.049 1.00 78.62 174 ASP A N 1
ATOM 1378 C CA . ASP A 1 174 ? -4.899 -5.120 -13.921 1.00 78.62 174 ASP A CA 1
ATOM 1379 C C . ASP A 1 174 ? -4.043 -3.901 -13.520 1.00 78.62 174 ASP A C 1
ATOM 1381 O O . ASP A 1 174 ? -3.313 -3.943 -12.532 1.00 78.62 174 ASP A O 1
ATOM 1385 N N . GLY A 1 175 ? -4.142 -2.805 -14.283 1.00 54.50 175 GLY A N 1
ATOM 1386 C CA . GLY A 1 175 ? -3.504 -1.518 -14.001 1.00 54.50 175 GLY A CA 1
ATOM 1387 C C . GLY A 1 175 ? -4.430 -0.432 -13.439 1.00 54.50 175 GLY A C 1
ATOM 1388 O O . GLY A 1 175 ? -3.983 0.713 -13.361 1.00 54.50 175 GLY A O 1
ATOM 1389 N N . SER A 1 176 ? -5.695 -0.743 -13.111 1.00 34.62 176 SER A N 1
ATOM 1390 C CA . SER A 1 176 ? -6.668 0.206 -12.530 1.00 34.62 176 SER A CA 1
ATOM 1391 C C . SER A 1 176 ? -6.797 0.089 -11.019 1.00 34.62 176 SER A C 1
ATOM 1393 O O . SER A 1 176 ? -6.935 -1.064 -10.555 1.00 34.62 176 SER A O 1
#

Radius of gyration: 22.57 Å; Cα contacts (8 Å, |Δi|>4): 136; chains: 1; bounding box: 64×34×53 Å

Foldseek 3Di:
DDPVLVVLVVVPDADDLVPDPNRQAEAEAPDCLDDPLSVLLVLLSVVVRHHYHYHHDDLAPCLQDLDDDQAADPCNVPVPSNSVRSVSNSVNCSCPDGDDDDDQQDDDAPVSVVSVCSHHSPDHPDPDDPPDDHDPPHPPDDDDDDDDDVRVVVVVVVVVVVVCVVDVVDDPVVVD